Protein AF-A0A953QLV8-F1 (afdb_monomer_lite)

Secondary structure (DSSP, 8-state):
----------------------TT-TT-EE-SSS-EE-SPPPHHHHHHHHHTT-------S-TTTS------

Structure (mmCIF, N/CA/C/O backbone):
data_AF-A0A953QLV8-F1
#
_entry.id   AF-A0A953QLV8-F1
#
loop_
_atom_site.group_PDB
_atom_site.id
_atom_site.type_symbol
_atom_site.label_atom_id
_atom_site.label_alt_id
_atom_site.label_comp_id
_atom_site.label_asym_id
_atom_site.label_entity_id
_atom_site.label_seq_id
_atom_site.pdbx_PDB_ins_code
_atom_site.Cartn_x
_atom_site.Cartn_y
_atom_site.Cartn_z
_atom_site.occupancy
_atom_site.B_iso_or_equiv
_atom_site.auth_seq_id
_atom_site.auth_comp_id
_atom_site.auth_asym_id
_atom_site.auth_atom_id
_atom_site.pdbx_PDB_model_num
ATOM 1 N N . MET A 1 1 ? -28.042 -57.213 -19.004 1.00 46.09 1 MET A N 1
ATOM 2 C CA . MET A 1 1 ? -26.698 -56.593 -19.048 1.00 46.09 1 MET A CA 1
ATOM 3 C C . MET A 1 1 ? -26.862 -55.078 -18.912 1.00 46.09 1 MET A C 1
ATOM 5 O O . MET A 1 1 ? -27.163 -54.423 -19.899 1.00 46.09 1 MET A O 1
ATOM 9 N N . LYS A 1 2 ? -26.814 -54.527 -17.690 1.00 39.22 2 LYS A N 1
ATOM 10 C CA . LYS A 1 2 ? -27.048 -53.092 -17.428 1.00 39.22 2 LYS A CA 1
ATOM 11 C C . LYS A 1 2 ? -25.695 -52.374 -17.381 1.00 39.22 2 LYS A C 1
ATOM 13 O O . LYS A 1 2 ? -24.899 -52.649 -16.492 1.00 39.22 2 LYS A O 1
ATOM 18 N N . ARG A 1 3 ? -25.420 -51.515 -18.366 1.00 58.62 3 ARG A N 1
ATOM 19 C CA . ARG A 1 3 ? -24.212 -50.677 -18.420 1.00 58.62 3 ARG A CA 1
ATOM 20 C C . ARG A 1 3 ? -24.418 -49.497 -17.472 1.00 58.62 3 ARG A C 1
ATOM 22 O O . ARG A 1 3 ? -25.289 -48.670 -17.717 1.00 58.62 3 ARG A O 1
ATOM 29 N N . VAL A 1 4 ? -23.671 -49.462 -16.373 1.00 51.50 4 VAL A N 1
ATOM 30 C CA . VAL A 1 4 ? -23.656 -48.331 -15.438 1.00 51.50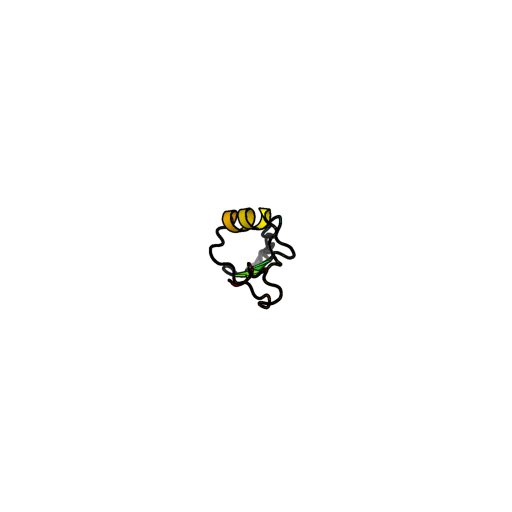 4 VAL A CA 1
ATOM 31 C C . VAL A 1 4 ? -22.709 -47.282 -16.012 1.00 51.50 4 VAL A C 1
ATOM 33 O O . VAL A 1 4 ? -21.523 -47.549 -16.183 1.00 51.50 4 VAL A O 1
ATOM 36 N N . VAL A 1 5 ? -23.247 -46.115 -16.361 1.00 54.62 5 VAL A N 1
ATOM 37 C CA . VAL A 1 5 ? -22.471 -44.952 -16.805 1.00 54.62 5 VAL A CA 1
ATOM 38 C C . VAL A 1 5 ? -22.271 -44.054 -15.589 1.00 54.62 5 VAL A C 1
ATOM 40 O O . VAL A 1 5 ? -23.230 -43.490 -15.069 1.00 54.62 5 VAL A O 1
ATOM 43 N N . LEU A 1 6 ? -21.030 -43.963 -15.114 1.00 54.91 6 LEU A N 1
ATOM 44 C CA . LEU A 1 6 ? -20.628 -43.071 -14.031 1.00 54.91 6 LEU A CA 1
ATOM 45 C C . LEU A 1 6 ? -20.262 -41.709 -14.637 1.00 54.91 6 LEU A C 1
ATOM 47 O O . LEU A 1 6 ? -19.211 -41.570 -15.259 1.00 54.91 6 LEU A O 1
ATOM 51 N N . ILE A 1 7 ? -21.141 -40.717 -14.486 1.00 59.72 7 ILE A N 1
ATOM 52 C CA . ILE A 1 7 ? -20.860 -39.332 -14.883 1.00 59.72 7 ILE A CA 1
ATOM 53 C C . ILE A 1 7 ? -20.074 -38.671 -13.750 1.00 59.72 7 ILE A C 1
ATOM 55 O O . ILE A 1 7 ? -20.604 -38.429 -12.667 1.00 59.72 7 ILE A O 1
ATOM 59 N N . LEU A 1 8 ? -18.797 -38.398 -14.007 1.00 61.41 8 LEU A N 1
ATOM 60 C CA . LEU A 1 8 ? -17.896 -37.711 -13.089 1.00 61.41 8 LEU A CA 1
ATOM 61 C C . LEU A 1 8 ? -18.008 -36.203 -13.360 1.00 61.41 8 LEU A C 1
ATOM 63 O O . LEU A 1 8 ? -17.414 -35.683 -14.302 1.00 61.41 8 LEU A O 1
ATOM 67 N N . VAL A 1 9 ? -18.842 -35.510 -12.581 1.00 67.00 9 VAL A N 1
ATOM 68 C CA . VAL A 1 9 ? -18.990 -34.048 -12.659 1.00 67.00 9 VAL A CA 1
ATOM 69 C C . VAL A 1 9 ? -17.759 -33.413 -12.014 1.00 67.00 9 VAL A C 1
ATOM 71 O O . VAL A 1 9 ? -17.635 -33.367 -10.793 1.00 67.00 9 VAL A O 1
ATOM 74 N N . PHE A 1 10 ? -16.828 -32.947 -12.844 1.00 58.41 10 PHE A N 1
ATOM 75 C CA . PHE A 1 10 ? -15.665 -32.182 -12.404 1.00 58.41 10 PHE A CA 1
ATOM 76 C C . PHE A 1 10 ? -16.112 -30.740 -12.124 1.00 58.41 10 PHE A C 1
ATOM 78 O O . PHE A 1 10 ? -16.262 -29.932 -13.040 1.00 58.41 10 PHE A O 1
ATOM 85 N N . ALA A 1 11 ? -16.388 -30.422 -10.859 1.00 62.31 11 ALA A N 1
ATOM 86 C CA . ALA A 1 11 ? -16.650 -29.052 -10.432 1.00 62.31 11 ALA A CA 1
ATOM 87 C C . ALA A 1 11 ? -15.337 -28.257 -10.495 1.00 62.31 11 ALA A C 1
ATOM 89 O O . ALA A 1 11 ? -14.496 -28.343 -9.602 1.00 62.31 11 ALA A O 1
ATOM 90 N N . ALA A 1 12 ? -15.132 -27.515 -11.584 1.00 62.50 12 ALA A N 1
ATOM 91 C CA . ALA A 1 12 ? -14.019 -26.588 -11.709 1.00 62.50 12 ALA A CA 1
ATOM 92 C C . ALA A 1 12 ? -14.235 -25.412 -10.741 1.00 62.50 12 ALA A C 1
ATOM 94 O O . ALA A 1 12 ? -14.935 -24.451 -11.057 1.00 62.50 12 ALA A O 1
ATOM 95 N N . SER A 1 13 ? -13.653 -25.491 -9.543 1.00 60.28 13 SER A N 1
ATOM 96 C CA . SER A 1 13 ? -13.541 -24.342 -8.645 1.00 60.28 13 SER A CA 1
ATOM 97 C C . SER A 1 13 ? -12.591 -23.323 -9.267 1.00 60.28 13 SER A C 1
ATOM 99 O O . SER A 1 13 ? -11.373 -23.413 -9.121 1.00 60.28 13 SER A O 1
ATOM 101 N N . ALA A 1 14 ? -13.153 -22.344 -9.972 1.00 61.06 14 ALA A N 1
ATOM 102 C CA . ALA A 1 14 ? -12.448 -21.121 -10.309 1.00 61.06 14 ALA A CA 1
ATOM 103 C C . ALA A 1 14 ? -12.141 -20.386 -8.997 1.00 61.06 14 ALA A C 1
ATOM 105 O O . ALA A 1 14 ? -13.014 -19.755 -8.402 1.00 61.06 14 ALA A O 1
ATOM 106 N N . ALA A 1 15 ? -10.910 -20.519 -8.506 1.00 59.66 15 ALA A N 1
ATOM 107 C CA . ALA A 1 15 ? -10.414 -19.691 -7.421 1.00 59.66 15 ALA A CA 1
ATOM 108 C C . ALA A 1 15 ? -10.273 -18.261 -7.958 1.00 59.66 15 ALA A C 1
ATOM 110 O O . ALA A 1 15 ? -9.240 -17.891 -8.512 1.00 59.66 15 ALA A O 1
ATOM 111 N N . CYS A 1 16 ? -11.338 -17.468 -7.845 1.00 54.50 16 CYS A N 1
ATOM 112 C CA . CYS A 1 16 ? -11.258 -16.027 -8.022 1.00 54.50 16 CYS A CA 1
ATOM 113 C C . CYS A 1 16 ? -10.265 -15.511 -6.979 1.00 54.50 16 CYS A C 1
ATOM 115 O O . CYS A 1 16 ? -10.551 -15.539 -5.781 1.00 54.50 16 CYS A O 1
ATOM 117 N N . ALA A 1 17 ? -9.076 -15.107 -7.422 1.00 60.75 17 ALA A N 1
ATOM 118 C CA . ALA A 1 17 ? -8.125 -14.416 -6.571 1.00 60.75 17 ALA A CA 1
ATOM 119 C C . ALA A 1 17 ? -8.808 -13.129 -6.095 1.00 60.75 17 ALA A C 1
ATOM 121 O O . ALA A 1 17 ? -8.993 -12.198 -6.871 1.00 60.75 17 ALA A O 1
ATOM 122 N N . ALA A 1 18 ? -9.275 -13.116 -4.847 1.00 61.34 18 ALA A N 1
ATOM 123 C CA . ALA A 1 18 ? -9.832 -11.917 -4.251 1.00 61.34 18 ALA A CA 1
ATOM 124 C C . ALA A 1 18 ? -8.720 -10.865 -4.200 1.00 61.34 18 ALA A C 1
ATOM 126 O O . ALA A 1 18 ? -7.707 -11.062 -3.519 1.00 61.34 18 ALA A O 1
ATOM 127 N N . ASP A 1 19 ? -8.897 -9.776 -4.945 1.00 66.75 19 ASP A N 1
ATOM 128 C CA . ASP A 1 19 ? -7.961 -8.662 -4.952 1.00 66.75 19 ASP A CA 1
ATOM 129 C C . ASP A 1 19 ? -7.849 -8.103 -3.533 1.00 66.75 19 ASP A C 1
ATOM 131 O O . ASP A 1 19 ? -8.776 -7.505 -2.983 1.00 66.75 19 ASP A O 1
ATOM 135 N N . THR A 1 20 ? -6.706 -8.352 -2.895 1.00 80.00 20 THR A N 1
ATOM 136 C CA . THR A 1 20 ? -6.423 -7.791 -1.577 1.00 80.00 20 THR A CA 1
ATOM 137 C C . THR A 1 20 ? -6.139 -6.308 -1.768 1.00 80.00 20 THR A C 1
ATOM 139 O O . THR A 1 20 ? -5.135 -5.950 -2.376 1.00 80.00 20 THR A O 1
ATOM 142 N N . SER A 1 21 ? -7.029 -5.449 -1.274 1.00 88.06 21 SER A N 1
ATOM 143 C CA . SER A 1 21 ? -6.911 -3.999 -1.436 1.00 88.06 21 SER A CA 1
ATOM 144 C C . SER A 1 21 ? -6.250 -3.354 -0.220 1.00 88.06 21 SER A C 1
ATOM 146 O O . SER A 1 21 ? -6.646 -3.605 0.917 1.00 88.06 21 SER A O 1
ATOM 148 N N . ALA A 1 22 ? -5.267 -2.488 -0.468 1.00 93.69 22 ALA A N 1
ATOM 149 C CA . ALA A 1 22 ? -4.671 -1.603 0.530 1.00 93.69 22 ALA A CA 1
ATOM 150 C C . ALA A 1 22 ? -4.666 -0.164 -0.016 1.00 93.69 22 ALA A C 1
ATOM 152 O O . ALA A 1 22 ? -3.711 0.246 -0.684 1.00 93.69 22 ALA A O 1
ATOM 153 N N . PRO A 1 23 ? -5.733 0.621 0.226 1.00 95.19 23 PRO A N 1
ATOM 154 C CA . PRO A 1 23 ? -5.805 2.006 -0.228 1.00 95.19 23 PRO A CA 1
ATOM 155 C C . PRO A 1 23 ? -4.590 2.812 0.237 1.00 95.19 23 PRO A C 1
ATOM 157 O O . PRO A 1 23 ? -4.199 2.732 1.401 1.00 95.19 23 PRO A O 1
ATOM 160 N N . GLY A 1 24 ? -3.993 3.585 -0.672 1.00 94.75 24 GLY A N 1
ATOM 161 C CA . GLY A 1 24 ? -2.783 4.368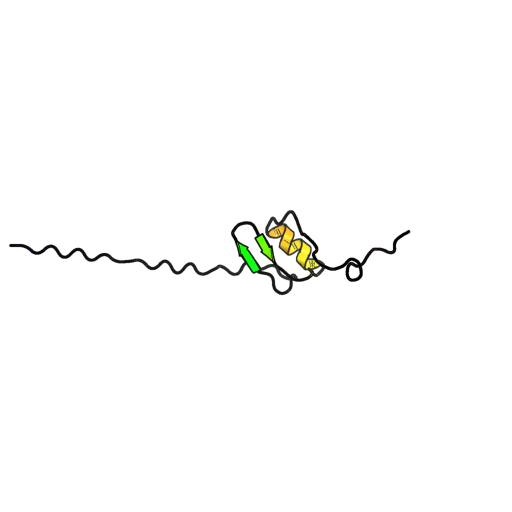 -0.400 1.00 94.75 24 GLY A CA 1
ATOM 162 C C . GLY A 1 24 ? -1.468 3.597 -0.550 1.00 94.75 24 GLY A C 1
ATOM 163 O O . GLY A 1 24 ? -0.414 4.174 -0.289 1.00 94.75 24 GLY A O 1
ATOM 164 N N . VAL A 1 25 ? -1.507 2.336 -0.995 1.00 96.44 25 VAL A N 1
ATOM 165 C CA . VAL A 1 25 ? -0.323 1.554 -1.375 1.00 96.44 25 VAL A CA 1
ATOM 166 C C . VAL A 1 25 ? -0.375 1.280 -2.884 1.00 96.44 25 VAL A C 1
ATOM 168 O O . VAL A 1 25 ? -1.190 0.473 -3.335 1.00 96.44 25 VAL A O 1
ATOM 171 N N . PRO A 1 26 ? 0.445 1.964 -3.703 1.00 95.44 26 PRO A N 1
ATOM 172 C CA . PRO A 1 26 ? 0.461 1.758 -5.151 1.00 95.44 26 PRO A CA 1
ATOM 173 C C . PRO A 1 26 ? 0.855 0.322 -5.511 1.00 95.44 26 PRO A C 1
ATOM 175 O O . PRO A 1 26 ? 1.694 -0.266 -4.834 1.00 95.44 26 PRO A O 1
ATOM 178 N N . ASN A 1 27 ? 0.314 -0.234 -6.600 1.00 94.75 27 ASN A N 1
ATOM 179 C CA . ASN A 1 27 ? 0.673 -1.569 -7.110 1.00 94.75 27 ASN A CA 1
ATOM 180 C C . ASN A 1 27 ? 0.655 -2.674 -6.032 1.00 94.75 27 ASN A C 1
ATOM 182 O O . ASN A 1 27 ? 1.546 -3.529 -6.000 1.00 94.75 27 ASN A O 1
ATOM 186 N N . PHE A 1 28 ? -0.311 -2.613 -5.110 1.00 95.56 28 PHE A N 1
ATOM 187 C CA . PHE A 1 28 ? -0.410 -3.556 -4.004 1.00 95.56 28 PHE A CA 1
ATOM 188 C C . PHE A 1 28 ? -1.047 -4.872 -4.448 1.00 95.56 28 PHE A C 1
ATOM 190 O O . PHE A 1 28 ? -2.162 -4.886 -4.963 1.00 95.56 28 PHE A O 1
ATOM 197 N N . HIS A 1 29 ? -0.341 -5.979 -4.222 1.00 94.06 29 HIS A N 1
ATOM 198 C CA . HIS A 1 29 ? -0.805 -7.318 -4.576 1.00 94.06 29 HIS A CA 1
ATOM 199 C C . HIS A 1 29 ? -0.311 -8.358 -3.570 1.00 94.06 29 HIS A C 1
ATOM 201 O O . HIS A 1 29 ? 0.790 -8.256 -3.019 1.00 94.06 29 HIS A O 1
ATOM 207 N N . ARG A 1 30 ? -1.102 -9.415 -3.383 1.00 93.62 30 ARG A N 1
ATOM 208 C CA . ARG A 1 30 ? -0.696 -10.614 -2.646 1.00 93.62 30 ARG A CA 1
ATOM 209 C C . ARG A 1 30 ? 0.084 -11.545 -3.576 1.00 93.62 30 ARG A C 1
ATOM 211 O O . ARG A 1 30 ? -0.397 -11.878 -4.652 1.00 93.62 30 ARG A O 1
ATOM 218 N N . VAL A 1 31 ? 1.285 -11.952 -3.168 1.00 92.56 31 VAL A N 1
ATOM 219 C CA . VAL A 1 31 ? 2.131 -12.890 -3.928 1.00 92.56 31 VAL A CA 1
ATOM 220 C C . VAL A 1 31 ? 1.781 -14.330 -3.562 1.00 92.56 31 VAL A C 1
ATOM 222 O O . VAL A 1 31 ? 1.648 -15.181 -4.435 1.00 92.56 31 VAL A O 1
ATOM 225 N N . ASN A 1 32 ? 1.628 -14.600 -2.265 1.00 92.44 32 ASN A N 1
ATOM 226 C CA . ASN A 1 32 ? 1.203 -15.890 -1.728 1.00 92.44 32 ASN A CA 1
ATOM 227 C C . ASN A 1 32 ? 0.506 -15.698 -0.372 1.00 92.44 32 ASN A C 1
ATOM 229 O O . ASN A 1 32 ? 0.173 -14.577 0.009 1.00 92.44 32 ASN A O 1
ATOM 233 N N . GLU A 1 33 ? 0.289 -16.782 0.377 1.00 91.56 33 GLU A N 1
ATOM 234 C CA . GLU A 1 33 ? -0.474 -16.716 1.622 1.00 91.56 33 GLU A CA 1
ATOM 235 C C . GLU A 1 33 ? 0.093 -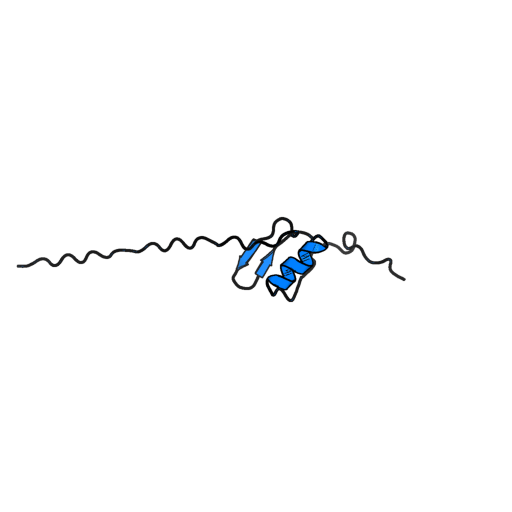15.721 2.657 1.00 91.56 33 GLU A C 1
ATOM 237 O O . GLU A 1 33 ? -0.675 -15.074 3.372 1.00 91.56 33 GLU A O 1
ATOM 242 N N . HIS A 1 34 ? 1.413 -15.532 2.681 1.00 92.62 34 HIS A N 1
ATOM 243 C CA . HIS A 1 34 ? 2.117 -14.770 3.717 1.00 92.62 34 HIS A CA 1
ATOM 244 C C . HIS A 1 34 ? 2.875 -13.544 3.192 1.00 92.62 34 HIS A C 1
ATOM 246 O O . HIS A 1 34 ? 3.353 -12.740 3.989 1.00 92.62 34 HIS A O 1
ATOM 252 N N . ILE A 1 35 ? 3.004 -13.392 1.872 1.00 94.75 35 ILE A N 1
ATOM 253 C CA . ILE A 1 35 ? 3.830 -12.361 1.241 1.00 94.75 35 ILE A CA 1
ATOM 254 C C . ILE A 1 35 ? 2.968 -11.438 0.388 1.00 94.75 35 ILE A C 1
ATOM 256 O O . ILE A 1 35 ? 2.203 -11.876 -0.477 1.00 94.75 35 ILE A O 1
ATOM 260 N N . TYR A 1 36 ? 3.179 -10.142 0.591 1.00 96.00 36 TYR A N 1
ATOM 261 C CA . TYR A 1 36 ? 2.589 -9.057 -0.179 1.00 96.00 36 TYR A CA 1
ATOM 262 C C . TYR A 1 36 ? 3.694 -8.233 -0.836 1.00 96.00 36 TYR A C 1
ATOM 264 O O . TYR A 1 36 ? 4.831 -8.206 -0.365 1.00 96.00 36 TYR A O 1
ATOM 272 N N . ARG A 1 37 ? 3.349 -7.548 -1.923 1.00 95.44 37 ARG A N 1
ATOM 273 C CA . ARG A 1 37 ? 4.206 -6.569 -2.597 1.00 95.44 37 ARG A CA 1
ATOM 274 C C . ARG A 1 37 ? 3.432 -5.281 -2.829 1.00 95.4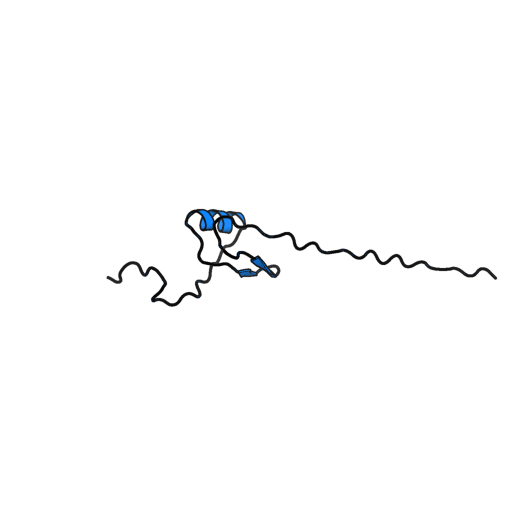4 37 ARG A C 1
ATOM 276 O O . ARG A 1 37 ? 2.213 -5.310 -2.960 1.00 95.44 37 ARG A O 1
ATOM 283 N N . GLY A 1 38 ? 4.151 -4.173 -2.931 1.00 95.44 38 GLY A N 1
ATOM 284 C CA . GLY A 1 38 ? 3.581 -2.865 -3.217 1.00 95.44 38 GLY A CA 1
ATOM 285 C C . GLY A 1 38 ? 4.669 -1.829 -3.451 1.00 95.44 38 GLY A C 1
ATOM 286 O O . GLY A 1 38 ? 5.848 -2.088 -3.219 1.00 95.44 38 GLY A O 1
ATOM 287 N N . GLY A 1 39 ? 4.259 -0.669 -3.942 1.00 95.25 39 GLY A N 1
ATOM 288 C CA . GLY A 1 39 ? 5.067 0.542 -3.946 1.00 95.25 39 GLY A CA 1
ATOM 289 C C . GLY A 1 39 ? 5.060 1.231 -2.582 1.00 95.25 39 GLY A C 1
ATOM 290 O O . GLY A 1 39 ? 4.401 0.782 -1.643 1.00 95.25 39 GLY A O 1
ATOM 291 N N . GLN A 1 40 ? 5.778 2.352 -2.495 1.00 94.88 40 GLN A N 1
ATOM 292 C CA . GLN A 1 40 ? 5.879 3.153 -1.278 1.00 94.88 40 GLN A CA 1
ATOM 293 C C . GLN A 1 40 ? 4.485 3.570 -0.770 1.00 94.88 40 GLN A C 1
ATOM 295 O O . GLN A 1 40 ? 3.768 4.275 -1.487 1.00 94.88 40 GLN A O 1
ATOM 300 N N . PRO A 1 41 ? 4.098 3.187 0.460 1.00 95.38 41 PRO A N 1
ATOM 301 C CA . PRO A 1 41 ? 2.840 3.628 1.044 1.00 95.38 41 PRO A CA 1
ATOM 302 C C . PRO A 1 41 ? 2.813 5.147 1.250 1.00 95.38 41 PRO A C 1
ATOM 304 O O . PRO A 1 41 ? 3.766 5.739 1.769 1.00 95.38 41 PRO A O 1
ATOM 307 N N . ALA A 1 42 ? 1.687 5.769 0.902 1.00 94.81 42 ALA A N 1
ATOM 308 C CA . ALA A 1 42 ? 1.331 7.103 1.378 1.00 94.81 42 ALA A CA 1
ATOM 309 C C . ALA A 1 42 ? 1.018 7.062 2.892 1.00 94.81 42 ALA A C 1
ATOM 311 O O . ALA A 1 42 ? 0.793 5.976 3.431 1.00 94.81 42 ALA A O 1
ATOM 312 N N . PRO A 1 43 ? 0.919 8.209 3.596 1.00 93.81 43 PRO A N 1
ATOM 313 C CA . PRO A 1 43 ? 0.622 8.229 5.032 1.00 93.81 43 PRO A CA 1
ATOM 314 C C . PRO A 1 43 ? -0.594 7.379 5.443 1.00 93.81 43 PRO A C 1
ATOM 316 O O . PRO A 1 43 ? -0.508 6.609 6.394 1.00 93.81 43 PRO A O 1
ATOM 319 N N . ALA A 1 44 ? -1.693 7.434 4.681 1.00 93.00 44 ALA A N 1
ATOM 320 C CA . ALA A 1 44 ? -2.886 6.616 4.931 1.00 93.00 44 ALA A CA 1
ATOM 321 C C . ALA A 1 44 ? -2.704 5.123 4.580 1.00 93.00 44 ALA A C 1
ATOM 323 O O . ALA A 1 44 ? -3.389 4.268 5.139 1.00 93.00 44 ALA A O 1
ATOM 324 N N . GLY A 1 45 ? -1.761 4.799 3.688 1.00 95.31 45 GLY A N 1
ATOM 325 C CA . GLY A 1 45 ? -1.445 3.425 3.291 1.00 95.31 45 GLY A CA 1
ATOM 326 C C . GLY A 1 45 ? -0.943 2.579 4.456 1.00 95.31 45 GLY A C 1
ATOM 327 O O . GLY A 1 45 ? -1.259 1.395 4.536 1.00 95.31 45 GLY A O 1
ATOM 328 N N . TRP A 1 46 ? -0.239 3.189 5.412 1.00 95.81 46 TRP A N 1
ATOM 329 C CA . TRP A 1 46 ? 0.232 2.500 6.615 1.00 95.81 46 TRP A CA 1
ATOM 330 C C . TRP A 1 46 ? -0.916 1.976 7.481 1.00 95.81 46 TRP A C 1
ATOM 332 O O . TRP A 1 46 ? -0.859 0.839 7.948 1.00 95.81 46 TRP A O 1
ATOM 342 N N . THR A 1 47 ? -1.988 2.756 7.643 1.00 96.19 47 THR A N 1
ATOM 343 C CA . THR A 1 47 ? -3.195 2.313 8.355 1.00 96.19 47 THR A CA 1
ATOM 344 C C . THR A 1 47 ? -3.867 1.147 7.631 1.00 96.19 47 THR A C 1
ATOM 346 O O . THR A 1 47 ? -4.270 0.182 8.278 1.00 96.19 47 THR A O 1
ATOM 349 N N . SER A 1 48 ? -3.930 1.189 6.297 1.00 95.38 48 SER A N 1
ATOM 350 C CA . SER A 1 48 ? -4.466 0.090 5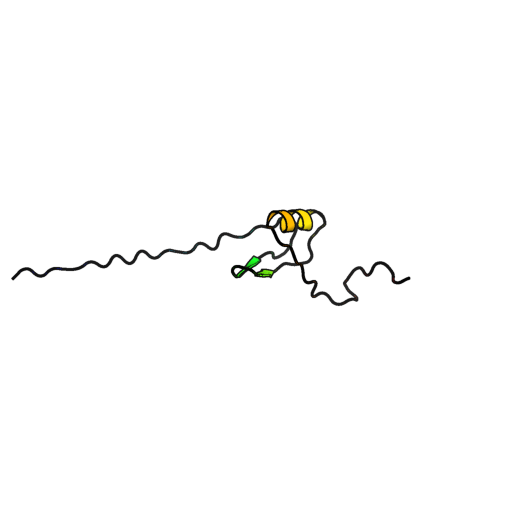.485 1.00 95.38 48 SER A CA 1
ATOM 351 C C . SER A 1 48 ? -3.668 -1.206 5.681 1.00 95.38 48 SER A C 1
ATOM 353 O O . SER A 1 48 ? -4.256 -2.261 5.909 1.00 95.38 48 SER A O 1
ATOM 355 N N . LEU A 1 49 ? -2.330 -1.137 5.655 1.00 96.12 49 LEU A N 1
ATOM 356 C CA . LEU A 1 49 ? -1.461 -2.301 5.883 1.00 96.12 49 LEU A CA 1
ATOM 357 C C . LEU A 1 49 ? -1.635 -2.882 7.295 1.00 96.12 49 LEU A C 1
ATOM 359 O O . LEU A 1 49 ? -1.719 -4.101 7.454 1.00 96.12 49 LEU A O 1
ATOM 363 N N . ALA A 1 50 ? -1.743 -2.020 8.310 1.00 95.75 50 ALA A N 1
ATOM 364 C CA . ALA A 1 50 ? -2.000 -2.444 9.684 1.00 95.75 50 ALA A CA 1
ATOM 365 C C . ALA A 1 50 ? -3.370 -3.131 9.827 1.00 95.75 50 ALA A C 1
ATOM 367 O O . ALA A 1 50 ? -3.471 -4.162 10.489 1.00 95.75 50 ALA A O 1
ATOM 368 N N . GLY A 1 51 ? -4.406 -2.612 9.158 1.00 94.75 51 GLY A N 1
ATOM 369 C CA . GLY A 1 51 ? -5.740 -3.220 9.121 1.00 94.75 51 GLY A CA 1
ATOM 370 C C . GLY A 1 51 ? -5.765 -4.613 8.479 1.00 94.75 51 GLY A C 1
ATOM 371 O O . GLY A 1 51 ? -6.559 -5.458 8.881 1.00 94.75 51 GLY A O 1
ATOM 372 N N . LEU A 1 52 ? -4.851 -4.884 7.540 1.00 93.56 52 LEU A N 1
ATOM 373 C CA . LEU A 1 52 ? -4.636 -6.214 6.953 1.00 93.56 52 LEU A CA 1
ATOM 374 C C . LEU A 1 52 ? -3.814 -7.156 7.853 1.00 93.56 52 LEU A C 1
ATOM 376 O O . LEU A 1 52 ? -3.618 -8.320 7.509 1.00 93.56 52 LEU A O 1
ATOM 380 N N . GLY A 1 53 ? -3.313 -6.675 8.994 1.00 95.00 53 GLY A N 1
ATOM 381 C CA . GLY A 1 53 ? -2.493 -7.457 9.919 1.00 95.00 53 GLY A CA 1
ATOM 382 C C . GLY A 1 53 ? -1.033 -7.619 9.486 1.00 95.00 53 GLY A C 1
ATOM 383 O O . GLY A 1 53 ? -0.339 -8.494 10.009 1.00 95.00 53 GLY A O 1
ATOM 384 N N . ILE A 1 54 ? -0.544 -6.797 8.552 1.00 95.12 54 ILE A N 1
ATOM 385 C CA . ILE A 1 54 ? 0.865 -6.799 8.143 1.00 95.12 54 ILE A CA 1
ATOM 386 C C . ILE A 1 54 ? 1.708 -6.230 9.286 1.00 95.12 54 ILE A C 1
ATOM 388 O O . ILE A 1 54 ? 1.499 -5.107 9.734 1.00 95.12 54 ILE A O 1
ATOM 392 N N . LYS A 1 55 ? 2.672 -7.024 9.760 1.00 95.94 55 LYS A N 1
ATOM 393 C CA . LYS A 1 55 ? 3.524 -6.683 10.915 1.00 95.94 55 LYS A CA 1
ATOM 394 C C . LYS A 1 55 ? 4.934 -6.248 10.531 1.00 95.94 55 LYS A C 1
ATOM 396 O O . LYS A 1 55 ? 5.622 -5.634 11.338 1.00 95.94 55 LYS A O 1
ATOM 401 N N . LEU A 1 56 ? 5.368 -6.603 9.325 1.00 96.38 56 LEU A N 1
ATOM 402 C CA . LEU A 1 56 ? 6.713 -6.358 8.826 1.00 96.38 56 LEU A CA 1
ATOM 403 C C . LEU A 1 56 ? 6.624 -5.781 7.418 1.00 96.38 56 LEU A C 1
ATOM 405 O O . LEU A 1 56 ? 5.969 -6.357 6.551 1.00 96.38 56 LEU A O 1
ATOM 409 N N . VAL A 1 57 ? 7.318 -4.669 7.202 1.00 95.44 57 VAL A N 1
ATOM 410 C CA . VAL A 1 57 ? 7.513 -4.065 5.886 1.00 95.44 57 VAL A CA 1
ATOM 411 C C . VAL A 1 57 ? 9.010 -3.990 5.640 1.00 95.44 57 VAL A C 1
ATOM 413 O O . VAL A 1 57 ? 9.748 -3.449 6.460 1.00 95.44 57 VAL A O 1
ATOM 416 N N . ILE A 1 58 ? 9.453 -4.578 4.532 1.00 95.38 58 ILE A N 1
ATOM 417 C CA . ILE A 1 58 ? 10.852 -4.552 4.108 1.00 95.38 58 ILE A CA 1
ATOM 418 C C . ILE A 1 58 ? 10.965 -3.475 3.035 1.00 95.38 58 ILE A C 1
ATOM 420 O O . ILE A 1 58 ? 10.389 -3.624 1.957 1.00 95.38 58 ILE A O 1
ATOM 424 N N . ASP A 1 59 ? 11.682 -2.394 3.336 1.00 93.75 59 ASP A N 1
ATOM 425 C CA . ASP A 1 59 ? 11.993 -1.377 2.336 1.00 93.75 59 ASP A CA 1
ATOM 426 C C . ASP A 1 59 ? 13.172 -1.847 1.478 1.00 93.75 59 ASP A C 1
ATOM 428 O O . ASP A 1 59 ? 14.249 -2.153 1.989 1.00 93.75 59 ASP A O 1
ATOM 432 N N . LEU A 1 60 ? 12.939 -1.948 0.171 1.00 93.44 60 LEU A N 1
ATOM 433 C CA . LEU A 1 60 ? 13.934 -2.362 -0.819 1.00 93.44 60 LEU A CA 1
ATOM 434 C C . LEU A 1 60 ? 14.539 -1.168 -1.571 1.00 93.44 60 LEU A C 1
ATOM 436 O O . LEU A 1 60 ? 15.360 -1.366 -2.467 1.00 93.44 60 LEU A O 1
ATOM 440 N N . ARG A 1 61 ? 14.121 0.063 -1.252 1.00 89.56 61 ARG A N 1
ATOM 441 C CA . ARG A 1 61 ? 14.658 1.275 -1.870 1.00 89.56 61 ARG A CA 1
ATOM 442 C C . ARG A 1 61 ? 16.100 1.508 -1.416 1.00 89.56 61 ARG A C 1
ATOM 444 O O . ARG A 1 61 ? 16.449 1.215 -0.270 1.00 89.56 61 ARG A O 1
ATOM 451 N N . PRO A 1 62 ? 16.954 2.066 -2.287 1.00 88.81 62 PRO A N 1
ATOM 452 C CA . PRO A 1 62 ? 18.300 2.453 -1.895 1.00 88.81 62 PRO A CA 1
ATOM 453 C C . PRO A 1 62 ? 18.259 3.552 -0.824 1.00 88.81 62 PRO A C 1
ATOM 455 O O . PRO A 1 62 ? 17.348 4.379 -0.789 1.00 88.81 62 PRO A O 1
ATOM 458 N N . ALA A 1 63 ? 19.296 3.616 0.016 1.00 84.00 63 ALA A N 1
ATOM 459 C CA . ALA A 1 63 ? 19.398 4.606 1.095 1.00 84.00 63 ALA A CA 1
ATOM 460 C C . ALA A 1 63 ? 19.313 6.068 0.608 1.00 84.00 63 ALA A C 1
ATOM 462 O O . ALA A 1 63 ? 18.902 6.944 1.361 1.00 84.00 63 ALA A O 1
ATOM 463 N N . THR A 1 64 ? 19.669 6.324 -0.654 1.00 85.06 64 THR A N 1
ATOM 464 C CA . THR A 1 64 ? 19.568 7.639 -1.307 1.00 85.06 64 THR A CA 1
ATOM 465 C C . THR A 1 64 ? 18.132 8.065 -1.617 1.00 85.06 64 THR A C 1
ATOM 467 O O . THR A 1 64 ? 17.880 9.248 -1.810 1.00 85.06 64 THR A O 1
ATOM 470 N N . GLU A 1 65 ? 17.204 7.113 -1.712 1.00 80.69 65 GLU A N 1
ATOM 471 C CA . GLU A 1 65 ? 15.776 7.342 -1.978 1.00 80.69 65 GLU A CA 1
ATOM 472 C C . GLU A 1 65 ? 14.926 7.174 -0.712 1.00 80.69 65 GLU A C 1
ATOM 474 O O . GLU A 1 65 ? 13.799 7.669 -0.617 1.00 80.69 65 GLU A O 1
ATOM 479 N N . HIS A 1 66 ? 15.482 6.516 0.304 1.00 71.00 66 HIS A N 1
ATOM 480 C CA . HIS A 1 66 ? 14.944 6.620 1.641 1.00 71.00 66 HIS A CA 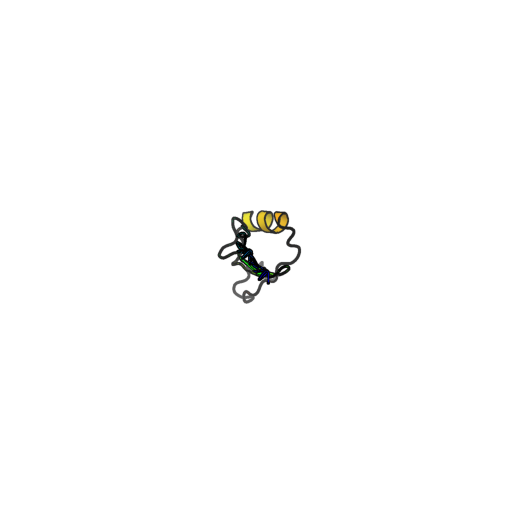1
ATOM 481 C C . HIS A 1 66 ? 15.054 8.092 2.067 1.00 71.00 66 HIS A C 1
ATOM 483 O O . HIS A 1 66 ? 16.148 8.658 1.982 1.00 71.00 66 HIS A O 1
ATOM 489 N N . PRO A 1 67 ? 13.973 8.734 2.550 1.00 63.25 67 PRO A N 1
ATOM 490 C CA . PRO A 1 67 ? 14.094 9.978 3.285 1.00 63.25 67 PRO A CA 1
ATOM 491 C C . PRO A 1 67 ? 14.816 9.610 4.579 1.00 63.25 67 PRO A C 1
ATOM 493 O O . PRO A 1 67 ? 14.210 9.294 5.600 1.00 63.25 67 PRO A O 1
ATOM 496 N N . THR A 1 68 ? 16.136 9.507 4.502 1.00 56.91 68 THR A N 1
ATOM 497 C CA . THR A 1 68 ? 17.001 9.520 5.660 1.00 56.91 68 THR A CA 1
ATOM 498 C C . THR A 1 68 ? 16.687 10.860 6.293 1.00 56.91 68 THR A C 1
ATOM 500 O O . THR A 1 68 ? 16.990 11.906 5.717 1.00 56.91 68 THR A O 1
ATOM 503 N N . ALA A 1 69 ? 15.982 10.834 7.429 1.00 55.94 69 ALA A N 1
ATOM 504 C CA . ALA A 1 69 ? 16.057 11.937 8.367 1.00 55.94 69 ALA A CA 1
ATOM 505 C C . ALA A 1 69 ? 17.538 12.293 8.436 1.00 55.94 69 ALA A C 1
ATOM 507 O O . ALA A 1 69 ? 18.340 11.395 8.698 1.00 55.94 69 ALA A O 1
ATOM 508 N N . ALA A 1 70 ? 17.861 13.526 8.040 1.00 49.62 70 ALA A N 1
ATOM 509 C CA . ALA A 1 70 ? 19.210 14.058 8.002 1.00 49.62 70 ALA A CA 1
ATOM 510 C C . ALA A 1 70 ? 20.050 13.407 9.108 1.00 49.62 70 ALA A C 1
ATOM 512 O O . ALA A 1 70 ? 19.686 13.473 10.284 1.00 49.62 70 ALA A O 1
ATOM 513 N N . ALA A 1 71 ? 21.091 12.678 8.700 1.00 37.66 71 ALA A N 1
ATOM 514 C CA . ALA A 1 71 ? 22.088 12.150 9.620 1.00 37.66 71 ALA A CA 1
ATOM 515 C C . ALA A 1 71 ? 22.605 13.306 10.513 1.00 37.66 71 ALA A C 1
ATOM 517 O O . ALA A 1 71 ? 22.594 14.446 10.038 1.00 37.66 71 ALA A O 1
ATOM 518 N N . PRO A 1 72 ? 22.979 13.030 11.779 1.00 51.00 72 PRO A N 1
ATOM 519 C CA . PRO A 1 72 ? 23.268 14.043 12.803 1.00 51.00 72 PRO A CA 1
ATOM 520 C C . PRO A 1 72 ? 24.271 15.119 12.376 1.00 51.00 72 PRO A C 1
ATOM 522 O O . PRO A 1 72 ? 25.209 14.789 11.614 1.00 51.00 72 PRO A O 1
#

Radius of gyration: 22.46 Å; chains: 1; bounding box: 50×71×32 Å

pLDDT: mean 80.24, std 18.22, range [37.66, 96.44]

Sequence (72 aa):
MKRVVLILVFAASAACAADTSAPGVPNFHRVNEHIYRGGQPAPAGWTSLAGLGIKLVIDLRPATEHPTAAAP

Foldseek 3Di:
DDDDDDDDPDPPPPPPPDALDQPQWAPWGDPDPQDIDTHDGDPSSVVSCVVVVNDDDDDPDPPVPPPPPPDD